Protein AF-A0AAW4E4N4-F1 (afdb_monomer)

Sequence (81 aa):
MDIEKLKQKTQKLREAIEDLEKSDRVVEKLRIEIEPLMTLAESGMIPVKLQWRDIPGRYLFTEESLQQYPLLEHAFAEFRI

Mean predicted aligned error: 5.06 Å

Organism: Pseudomonas syringae (NCBI:txid317)

Radius of gyration: 11.72 Å; Cα contacts (8 Å, |Δi|>4): 76; chains: 1; bounding box: 24×23×32 Å

Solvent-accessible surface area (backbone atoms only — not comparable to full-atom values): 4509 Å² total; per-residue (Å²): 132,65,52,66,60,45,31,53,31,43,50,54,33,50,54,49,36,65,67,39,32,82,78,32,69,64,39,41,52,33,43,67,52,30,45,66,56,43,52,31,37,65,68,61,65,58,92,64,69,42,46,78,86,72,46,56,48,58,59,42,38,77,76,67,55,44,61,79,38,59,71,50,48,48,31,58,62,57,54,45,94

Structure (mmCIF, N/CA/C/O backbone):
data_AF-A0AAW4E4N4-F1
#
_entry.id   AF-A0AAW4E4N4-F1
#
loop_
_atom_site.group_PDB
_atom_site.id
_atom_site.type_symbol
_atom_site.label_atom_id
_atom_site.label_alt_id
_atom_site.label_comp_id
_atom_site.label_asym_id
_atom_site.label_entity_id
_atom_site.label_seq_id
_atom_site.pdbx_PDB_ins_code
_atom_site.Cartn_x
_atom_site.Cartn_y
_atom_site.Cartn_z
_atom_site.occupancy
_atom_site.B_iso_or_equiv
_atom_site.auth_seq_id
_atom_site.auth_comp_id
_atom_site.auth_asym_id
_atom_site.auth_atom_id
_atom_site.pdbx_PDB_model_num
ATOM 1 N N . MET A 1 1 ? 4.021 -4.749 -21.278 1.00 57.91 1 MET A N 1
ATOM 2 C CA . MET A 1 1 ? 3.867 -4.319 -19.875 1.00 57.91 1 MET A CA 1
ATOM 3 C C . MET A 1 1 ? 3.748 -2.809 -19.917 1.00 57.91 1 MET A C 1
ATOM 5 O O . MET A 1 1 ? 4.678 -2.180 -20.400 1.00 57.91 1 MET A O 1
ATOM 9 N N . ASP A 1 2 ? 2.595 -2.244 -19.558 1.00 73.50 2 ASP A N 1
ATOM 10 C CA . ASP A 1 2 ? 2.369 -0.796 -19.660 1.00 73.50 2 ASP A CA 1
ATOM 11 C C . ASP A 1 2 ? 2.993 -0.103 -18.443 1.00 73.50 2 ASP A C 1
ATOM 13 O O . ASP A 1 2 ? 2.339 0.071 -17.413 1.00 73.50 2 ASP A O 1
ATOM 17 N N . ILE A 1 3 ? 4.275 0.255 -18.548 1.00 75.06 3 ILE A N 1
ATOM 18 C CA . ILE A 1 3 ? 5.029 0.934 -17.478 1.00 75.06 3 ILE A CA 1
ATOM 19 C C . ILE A 1 3 ? 4.318 2.230 -17.056 1.00 75.06 3 ILE A C 1
ATOM 21 O O . ILE A 1 3 ? 4.255 2.540 -15.871 1.00 75.06 3 ILE A O 1
ATOM 25 N N . GLU A 1 4 ? 3.694 2.943 -17.997 1.00 81.38 4 GLU A N 1
ATOM 26 C CA . GLU A 1 4 ? 2.900 4.141 -17.702 1.00 81.38 4 GLU A CA 1
ATOM 27 C C . GLU A 1 4 ? 1.673 3.847 -16.830 1.00 81.38 4 GLU A C 1
ATOM 29 O O . GLU A 1 4 ? 1.411 4.572 -15.871 1.00 81.38 4 GLU A O 1
ATOM 34 N N . LYS A 1 5 ? 0.941 2.758 -17.108 1.00 82.12 5 LYS A N 1
ATOM 35 C CA . LYS A 1 5 ? -0.209 2.358 -16.279 1.00 82.12 5 LYS A CA 1
ATOM 36 C C . LYS A 1 5 ? 0.237 1.922 -14.893 1.00 82.12 5 LYS A C 1
ATOM 38 O O . LYS A 1 5 ? -0.435 2.243 -13.919 1.00 82.12 5 LYS A O 1
ATOM 43 N N . LEU A 1 6 ? 1.355 1.200 -14.804 1.00 81.62 6 LEU A N 1
ATOM 44 C CA . LEU A 1 6 ? 1.941 0.829 -13.521 1.00 81.62 6 LEU A CA 1
ATOM 45 C C . LEU A 1 6 ? 2.294 2.083 -12.720 1.00 81.62 6 LEU A C 1
ATOM 47 O O . LEU A 1 6 ? 1.842 2.208 -11.593 1.00 81.62 6 LEU A O 1
ATOM 51 N N . LYS A 1 7 ? 3.001 3.043 -13.323 1.00 84.69 7 LYS A N 1
ATOM 52 C CA . LYS A 1 7 ? 3.370 4.305 -12.674 1.00 84.69 7 LYS A CA 1
ATOM 53 C C . LYS A 1 7 ? 2.150 5.083 -12.170 1.00 84.69 7 LYS A C 1
ATOM 55 O O . LYS A 1 7 ? 2.157 5.548 -11.035 1.00 84.69 7 LYS A O 1
ATOM 60 N N . GLN A 1 8 ? 1.080 5.163 -12.966 1.00 87.06 8 GLN A N 1
ATOM 61 C CA . GLN A 1 8 ? -0.181 5.781 -12.531 1.00 87.06 8 GLN A CA 1
ATOM 62 C C . GLN A 1 8 ? -0.813 5.052 -11.337 1.00 87.06 8 GLN A C 1
ATOM 64 O O . GLN A 1 8 ? -1.303 5.697 -10.413 1.00 87.06 8 GLN A O 1
ATOM 69 N N . LYS A 1 9 ? -0.798 3.713 -11.334 1.00 86.62 9 LYS A N 1
ATOM 70 C CA . LYS A 1 9 ? -1.292 2.903 -10.209 1.00 86.62 9 LYS A CA 1
ATOM 71 C C . LYS A 1 9 ? -0.437 3.099 -8.957 1.00 86.62 9 LYS A C 1
ATOM 73 O O . LYS A 1 9 ? -0.996 3.268 -7.879 1.00 86.62 9 LYS A O 1
ATOM 78 N N . THR A 1 10 ? 0.890 3.141 -9.101 1.00 87.50 10 THR A N 1
ATOM 79 C CA . THR A 1 10 ? 1.826 3.440 -8.009 1.00 87.50 10 THR A CA 1
ATOM 80 C C . THR A 1 10 ? 1.524 4.785 -7.371 1.00 87.50 10 THR A C 1
ATOM 82 O O . THR A 1 10 ? 1.480 4.895 -6.151 1.00 87.50 10 THR A O 1
ATOM 85 N N . GLN A 1 11 ? 1.291 5.804 -8.197 1.00 88.44 11 GLN A N 1
ATOM 86 C CA . GLN A 1 11 ? 1.032 7.154 -7.720 1.00 88.44 11 GLN A CA 1
ATOM 87 C C . GLN A 1 11 ? -0.285 7.231 -6.941 1.00 88.44 11 GLN A C 1
ATOM 89 O O . GLN A 1 11 ? -0.285 7.710 -5.813 1.00 88.44 11 GLN A O 1
ATOM 94 N N . LYS A 1 12 ? -1.363 6.636 -7.472 1.00 89.06 12 LYS A N 1
ATOM 95 C CA 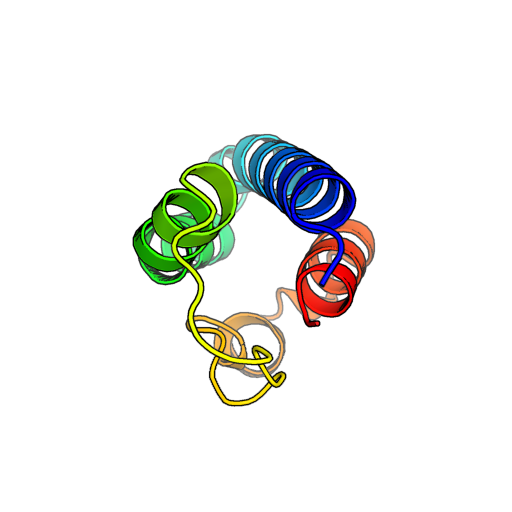. LYS A 1 12 ? -2.646 6.529 -6.755 1.00 89.06 12 LYS A CA 1
ATOM 96 C C . LYS A 1 12 ? -2.518 5.797 -5.420 1.00 89.06 12 LYS A C 1
ATOM 98 O O . LYS A 1 12 ? -3.146 6.192 -4.443 1.00 89.06 12 LYS A O 1
ATOM 103 N N . LEU A 1 13 ? -1.729 4.722 -5.385 1.00 88.69 13 LEU A N 1
ATOM 104 C CA . LEU A 1 13 ? -1.484 3.972 -4.158 1.00 88.69 13 LEU A CA 1
ATOM 105 C C . LEU A 1 13 ? -0.725 4.819 -3.133 1.00 88.69 13 LEU A C 1
ATOM 107 O O . LEU A 1 13 ? -1.125 4.852 -1.975 1.00 88.69 13 LEU A O 1
ATOM 111 N N . ARG A 1 14 ? 0.321 5.540 -3.558 1.00 89.50 14 ARG A N 1
ATOM 112 C CA . ARG A 1 14 ? 1.069 6.453 -2.686 1.00 89.50 14 ARG A CA 1
ATOM 113 C C . ARG A 1 14 ? 0.159 7.537 -2.106 1.00 89.50 14 ARG A C 1
ATOM 115 O O . ARG A 1 14 ? 0.176 7.727 -0.898 1.00 89.50 14 ARG A O 1
ATOM 122 N N . GLU A 1 15 ? -0.673 8.174 -2.928 1.00 89.69 15 GLU A N 1
ATOM 123 C CA . GLU A 1 15 ? -1.620 9.197 -2.461 1.00 89.69 15 GLU A CA 1
ATOM 124 C C . GLU A 1 15 ? -2.610 8.639 -1.426 1.00 89.69 15 GLU A C 1
ATOM 126 O O . GLU A 1 15 ? -2.832 9.260 -0.389 1.00 89.69 15 GLU A O 1
ATOM 131 N N . ALA A 1 16 ? -3.163 7.443 -1.663 1.00 89.19 16 ALA A N 1
ATOM 132 C CA . ALA A 1 16 ? -4.074 6.794 -0.717 1.00 89.19 16 ALA A CA 1
ATOM 133 C C . ALA A 1 16 ? -3.388 6.441 0.614 1.00 89.19 16 ALA A C 1
ATOM 135 O O . ALA A 1 16 ? -4.001 6.540 1.675 1.00 89.19 16 ALA A O 1
ATOM 136 N N . ILE A 1 17 ? -2.120 6.030 0.561 1.00 88.88 17 ILE A N 1
ATOM 137 C CA . ILE A 1 17 ? -1.318 5.731 1.748 1.00 88.88 17 ILE A CA 1
ATOM 138 C C . ILE A 1 17 ? -0.972 7.019 2.504 1.00 88.88 17 ILE A C 1
ATOM 140 O O . ILE A 1 17 ? -1.159 7.046 3.710 1.00 88.88 17 ILE A O 1
ATOM 144 N N . GLU A 1 18 ? -0.510 8.085 1.845 1.00 89.25 18 GLU A N 1
ATOM 145 C CA . GLU A 1 18 ? -0.144 9.358 2.501 1.00 89.25 18 GLU A CA 1
ATOM 146 C C . GLU A 1 18 ? -1.334 10.046 3.191 1.00 89.25 18 GLU A C 1
ATOM 148 O O . GLU A 1 18 ? -1.172 10.713 4.219 1.00 89.25 18 GLU A O 1
ATOM 153 N N . ASP A 1 19 ? -2.542 9.891 2.645 1.00 88.56 19 ASP A N 1
ATOM 154 C CA . ASP A 1 19 ? -3.762 10.409 3.273 1.00 88.56 19 ASP A CA 1
ATOM 155 C C . ASP A 1 19 ? -4.081 9.655 4.577 1.00 88.56 19 ASP A C 1
ATOM 157 O O . ASP A 1 19 ? -4.421 10.253 5.602 1.00 88.56 19 ASP A O 1
ATOM 161 N N . LEU A 1 20 ? -3.884 8.334 4.563 1.00 87.50 20 LEU A N 1
ATOM 162 C CA . LEU A 1 20 ? -4.235 7.446 5.665 1.00 87.50 20 LEU A CA 1
ATOM 163 C C . LEU A 1 20 ? -3.096 7.227 6.681 1.00 87.50 20 LEU A C 1
ATOM 165 O O . LEU A 1 20 ? -3.397 6.975 7.845 1.00 87.50 20 LEU A O 1
ATOM 169 N N . GLU A 1 21 ? -1.815 7.388 6.319 1.00 86.50 21 GLU A N 1
ATOM 170 C CA . GLU A 1 21 ? -0.657 7.173 7.218 1.00 86.50 21 GLU A CA 1
ATOM 171 C C . GLU A 1 21 ? -0.677 8.129 8.418 1.00 86.50 21 GLU A C 1
ATOM 173 O O . GLU A 1 21 ? -0.185 7.807 9.496 1.00 86.50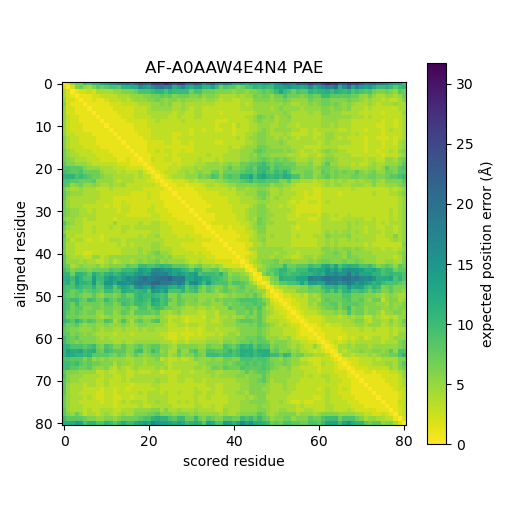 21 GLU A O 1
ATOM 178 N N . LYS A 1 22 ? -1.302 9.302 8.254 1.00 83.69 22 LYS A N 1
ATOM 179 C CA . LYS A 1 22 ? -1.488 10.290 9.329 1.00 83.69 22 LYS A CA 1
ATOM 180 C C . LYS A 1 22 ? -2.501 9.838 10.376 1.00 83.69 22 LYS A C 1
ATOM 182 O O . LYS A 1 22 ? -2.463 10.317 11.508 1.00 83.69 22 LYS A O 1
ATOM 187 N N . SER A 1 23 ? -3.422 8.966 9.977 1.00 85.12 23 SER A N 1
ATOM 188 C CA . SER A 1 23 ? -4.519 8.481 10.812 1.00 85.12 23 SER A CA 1
ATOM 189 C C . SER A 1 23 ? -4.260 7.072 11.339 1.00 85.12 23 SER A C 1
ATOM 191 O O . SER A 1 23 ? -4.709 6.748 12.437 1.00 85.12 23 SER A O 1
ATOM 193 N N . ASP A 1 24 ? -3.521 6.249 10.591 1.00 88.19 24 ASP A N 1
ATOM 194 C CA . ASP A 1 24 ? -3.322 4.837 10.888 1.00 88.19 24 ASP A CA 1
ATOM 195 C C . ASP A 1 24 ? -1.852 4.409 10.721 1.00 88.19 24 ASP A C 1
ATOM 197 O O . ASP A 1 24 ? -1.268 4.444 9.634 1.00 88.19 24 ASP A O 1
ATOM 201 N N . ARG A 1 25 ? -1.259 3.935 11.823 1.00 88.06 25 ARG A N 1
ATOM 202 C CA . ARG A 1 25 ? 0.121 3.417 11.866 1.00 88.06 25 ARG A CA 1
ATOM 203 C C . ARG A 1 25 ? 0.302 2.147 11.040 1.00 88.06 25 ARG A C 1
ATOM 205 O O . ARG A 1 25 ? 1.412 1.837 10.612 1.00 88.06 25 ARG A O 1
ATOM 212 N N . VAL A 1 26 ? -0.770 1.395 10.816 1.00 89.31 26 VAL A N 1
ATOM 213 C CA . VAL A 1 26 ? -0.743 0.199 9.975 1.00 89.31 26 VAL A CA 1
ATOM 214 C C . VAL A 1 26 ? -0.513 0.596 8.516 1.00 89.31 26 VAL A C 1
ATOM 216 O O . VAL A 1 26 ? 0.226 -0.079 7.797 1.00 89.31 26 VAL A O 1
ATOM 219 N N . VAL A 1 27 ? -1.078 1.728 8.085 1.00 89.50 27 VAL A N 1
ATOM 220 C CA . VAL A 1 27 ? -0.839 2.278 6.745 1.00 89.50 27 VAL A CA 1
ATOM 221 C C . VAL A 1 27 ? 0.586 2.803 6.609 1.00 89.50 27 VAL A C 1
ATOM 223 O O . VAL A 1 27 ? 1.227 2.548 5.593 1.00 89.50 27 VAL A O 1
ATOM 226 N N . GLU A 1 28 ? 1.121 3.461 7.637 1.00 90.00 28 GLU A N 1
ATOM 227 C CA . GLU A 1 28 ? 2.537 3.853 7.673 1.00 90.00 28 GLU A CA 1
ATOM 228 C C . GLU A 1 28 ? 3.453 2.625 7.503 1.00 90.00 28 GLU A C 1
ATOM 230 O O . GLU A 1 28 ? 4.381 2.622 6.694 1.00 90.00 28 GLU A O 1
ATOM 235 N N . LYS A 1 29 ? 3.146 1.523 8.194 1.00 90.06 29 LYS A N 1
ATOM 236 C CA . LYS A 1 29 ? 3.886 0.264 8.053 1.00 90.06 29 LYS A CA 1
ATOM 237 C C . LYS A 1 29 ? 3.757 -0.332 6.648 1.00 90.06 29 LYS A C 1
ATOM 239 O O . LYS A 1 29 ? 4.761 -0.760 6.079 1.00 90.06 29 LYS A O 1
ATOM 244 N N . LEU A 1 30 ? 2.551 -0.316 6.070 1.00 89.94 30 LEU A N 1
ATOM 245 C CA . LEU A 1 30 ? 2.313 -0.719 4.680 1.00 89.94 30 LEU A CA 1
ATOM 246 C C . LEU A 1 30 ? 3.173 0.106 3.722 1.00 89.94 30 LEU A C 1
ATOM 248 O O . LEU A 1 30 ? 3.776 -0.465 2.814 1.00 89.94 30 LEU A O 1
ATOM 252 N N . ARG A 1 31 ? 3.253 1.424 3.942 1.00 89.44 31 ARG A N 1
ATOM 253 C CA . ARG A 1 31 ? 4.073 2.335 3.148 1.00 89.44 31 ARG A CA 1
ATOM 254 C C . ARG A 1 31 ? 5.523 1.892 3.140 1.00 89.44 31 ARG A C 1
ATOM 256 O O . ARG A 1 31 ? 6.065 1.689 2.064 1.00 89.44 31 ARG A O 1
ATOM 263 N N . ILE A 1 32 ? 6.122 1.713 4.314 1.00 89.62 32 ILE A N 1
ATOM 264 C CA . ILE A 1 32 ? 7.542 1.360 4.456 1.00 89.62 32 ILE A CA 1
ATOM 265 C C . ILE A 1 32 ? 7.845 0.034 3.744 1.00 89.62 32 ILE A C 1
ATOM 267 O O . ILE A 1 32 ? 8.858 -0.095 3.060 1.00 89.62 32 ILE A O 1
ATOM 271 N N . GLU A 1 33 ? 6.944 -0.940 3.874 1.00 88.88 33 GLU A N 1
ATOM 272 C CA . GLU A 1 33 ? 7.053 -2.252 3.231 1.00 88.88 33 GLU A CA 1
ATOM 273 C C . GLU A 1 33 ? 6.944 -2.157 1.697 1.00 88.88 33 GLU A C 1
ATOM 275 O O . GLU A 1 33 ? 7.728 -2.783 0.981 1.00 88.88 33 GLU A O 1
ATOM 280 N N . ILE A 1 34 ? 6.006 -1.358 1.170 1.00 86.50 34 ILE A N 1
ATOM 281 C CA . ILE A 1 34 ? 5.755 -1.254 -0.277 1.00 86.50 34 ILE A CA 1
ATOM 282 C C . ILE A 1 34 ? 6.593 -0.187 -0.993 1.00 86.50 34 ILE A C 1
ATOM 284 O O . ILE A 1 34 ? 6.767 -0.267 -2.206 1.00 86.50 34 ILE A O 1
ATOM 288 N N . GLU A 1 35 ? 7.172 0.782 -0.291 1.00 88.06 35 GLU A N 1
ATOM 289 C CA . GLU A 1 35 ? 8.004 1.863 -0.838 1.00 88.06 35 GLU A CA 1
ATOM 290 C C . GLU A 1 35 ?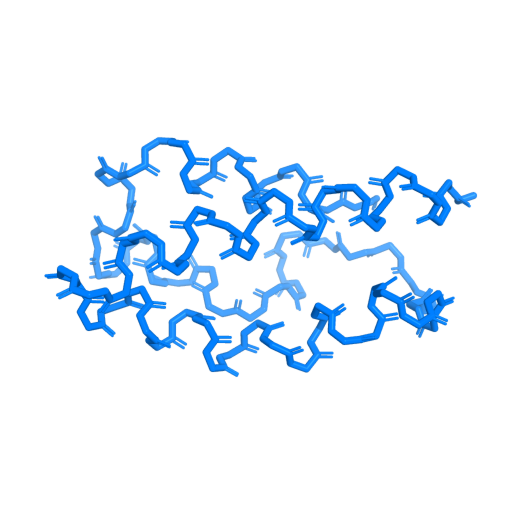 9.163 1.401 -1.741 1.00 88.06 35 GLU A C 1
ATOM 292 O O . GLU A 1 35 ? 9.297 1.957 -2.840 1.00 88.06 35 GLU A O 1
ATOM 297 N N . PRO A 1 36 ? 9.958 0.364 -1.400 1.00 86.38 36 PRO A N 1
ATOM 298 C CA . PRO A 1 36 ? 10.959 -0.166 -2.329 1.00 86.38 36 PRO A CA 1
ATOM 299 C C . PRO A 1 36 ? 10.323 -0.713 -3.615 1.00 86.38 36 PRO A C 1
ATOM 301 O O . PRO A 1 36 ? 10.856 -0.512 -4.707 1.00 86.38 36 PRO A O 1
ATOM 304 N N . LEU A 1 37 ? 9.147 -1.339 -3.517 1.00 84.81 37 LEU A N 1
ATOM 305 C CA . LEU A 1 37 ? 8.413 -1.860 -4.668 1.00 84.81 37 LEU A CA 1
ATOM 306 C C . LEU A 1 37 ? 7.845 -0.733 -5.543 1.00 84.81 37 LEU A C 1
ATOM 308 O O . LEU A 1 37 ? 7.957 -0.782 -6.768 1.00 84.81 37 LEU A O 1
ATOM 312 N N . MET A 1 38 ? 7.281 0.304 -4.920 1.00 85.69 38 MET A N 1
ATOM 313 C CA . MET A 1 38 ? 6.798 1.508 -5.600 1.00 85.69 38 MET A CA 1
ATOM 314 C C . MET A 1 38 ? 7.936 2.214 -6.339 1.00 85.69 38 MET A C 1
ATOM 316 O O . MET A 1 38 ? 7.782 2.578 -7.501 1.00 85.69 38 MET A O 1
ATOM 320 N N . THR A 1 39 ? 9.108 2.325 -5.715 1.00 86.75 39 THR A N 1
ATOM 321 C CA . THR A 1 39 ? 10.292 2.951 -6.324 1.00 86.75 39 THR A CA 1
ATOM 322 C C . THR A 1 39 ? 10.753 2.193 -7.573 1.00 86.75 39 THR A C 1
ATOM 324 O O . THR A 1 39 ? 11.067 2.804 -8.601 1.00 86.75 39 THR A O 1
ATOM 327 N N . LEU A 1 40 ? 10.741 0.856 -7.526 1.00 84.31 40 LEU A N 1
ATOM 328 C CA . LEU A 1 40 ? 11.036 0.011 -8.688 1.00 84.31 40 LEU A CA 1
ATOM 329 C C . LEU A 1 40 ? 9.978 0.174 -9.792 1.00 84.31 40 LEU A C 1
ATOM 331 O O . LEU A 1 40 ? 10.333 0.250 -10.971 1.00 84.31 40 LEU A O 1
ATOM 335 N N . ALA A 1 41 ? 8.697 0.268 -9.415 1.00 82.81 41 ALA A N 1
ATOM 336 C CA . ALA A 1 41 ? 7.575 0.502 -10.327 1.00 82.81 41 ALA A CA 1
ATOM 337 C C . ALA A 1 41 ? 7.687 1.849 -11.049 1.00 82.81 41 ALA A C 1
ATOM 339 O O . ALA A 1 41 ? 7.535 1.909 -12.269 1.00 82.81 41 ALA A O 1
ATOM 340 N N . GLU A 1 42 ? 8.005 2.918 -10.317 1.00 82.75 42 GLU A N 1
ATOM 341 C CA . GLU A 1 42 ? 8.209 4.262 -10.868 1.00 82.75 42 GLU A CA 1
ATOM 342 C C . GLU A 1 42 ? 9.441 4.345 -11.771 1.00 82.75 42 GLU A C 1
ATOM 344 O O . GLU A 1 42 ? 9.412 5.046 -12.785 1.00 82.75 42 GLU A O 1
ATOM 349 N N . SER A 1 43 ? 10.495 3.597 -11.435 1.00 82.38 43 SER A N 1
ATOM 350 C CA . SER A 1 43 ? 11.722 3.507 -12.235 1.00 82.38 43 SER A CA 1
ATOM 351 C C . SER A 1 43 ? 11.562 2.635 -13.486 1.00 82.38 43 SER A C 1
ATOM 353 O O . SER A 1 43 ? 12.495 2.527 -14.280 1.00 82.38 43 SER A O 1
ATOM 355 N N . GLY A 1 44 ? 10.410 1.977 -13.669 1.00 76.12 44 GLY A N 1
ATOM 356 C CA . GLY A 1 44 ? 10.184 1.03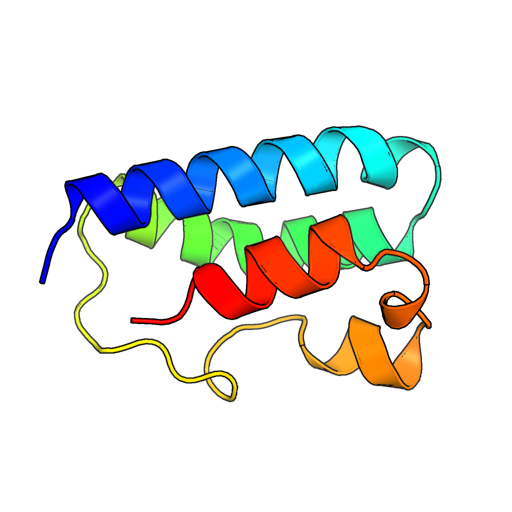1 -14.765 1.00 76.12 44 GLY A CA 1
ATOM 357 C C 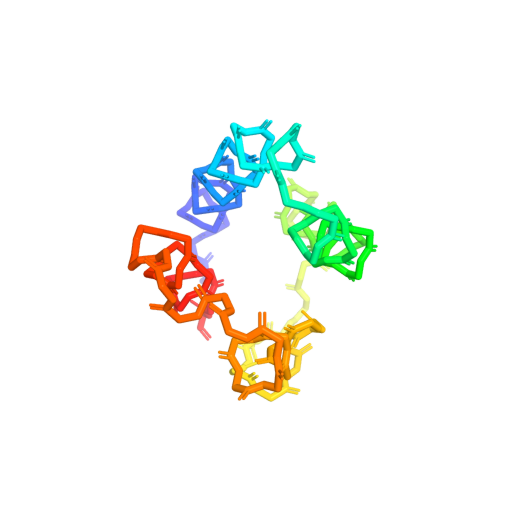. GLY A 1 44 ? 11.071 -0.216 -14.690 1.00 76.12 44 GLY A C 1
ATOM 358 O O . GLY A 1 44 ? 11.157 -0.967 -15.658 1.00 76.12 44 GLY A O 1
ATOM 359 N N . MET A 1 45 ? 11.714 -0.447 -13.542 1.00 73.69 45 MET A N 1
ATOM 360 C CA . MET A 1 45 ? 12.628 -1.558 -13.279 1.00 73.69 45 MET A CA 1
ATOM 361 C C . MET A 1 45 ? 11.925 -2.719 -12.574 1.00 73.69 45 MET A C 1
ATOM 363 O O . MET A 1 45 ? 12.565 -3.462 -11.838 1.00 73.69 45 MET A O 1
ATOM 367 N N . ILE A 1 46 ? 10.615 -2.895 -12.770 1.00 70.44 46 ILE A N 1
ATOM 368 C CA . ILE A 1 46 ? 9.933 -4.108 -12.312 1.00 70.44 46 ILE A CA 1
ATOM 369 C C . ILE A 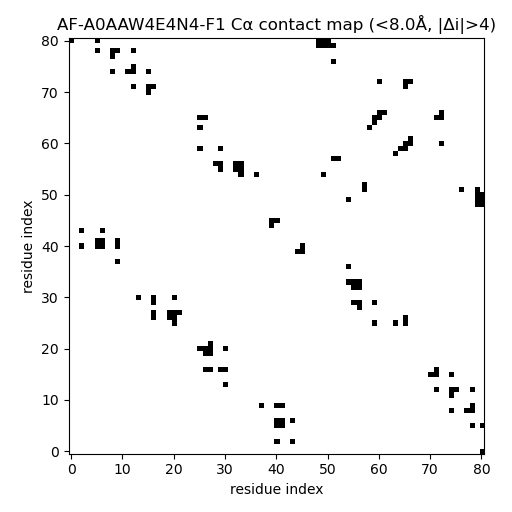1 46 ? 10.144 -5.198 -13.362 1.00 70.44 46 ILE A C 1
ATOM 371 O O . ILE A 1 46 ? 9.610 -5.090 -14.466 1.00 70.44 46 ILE A O 1
ATOM 375 N N . PRO A 1 47 ? 10.934 -6.243 -13.056 1.00 57.19 47 PRO A N 1
ATOM 376 C CA . PRO A 1 47 ? 11.312 -7.242 -14.048 1.00 57.19 47 PRO A CA 1
ATOM 377 C C . PRO A 1 47 ? 10.227 -8.310 -14.244 1.00 57.19 47 PRO A C 1
ATOM 379 O O . PRO A 1 47 ? 10.301 -9.087 -15.194 1.00 57.19 47 PRO A O 1
ATOM 382 N N . VAL A 1 48 ? 9.229 -8.380 -13.352 1.00 62.50 48 VAL A N 1
ATOM 383 C CA . VAL A 1 48 ? 8.261 -9.483 -13.282 1.00 62.50 48 VAL A CA 1
ATOM 384 C C . VAL 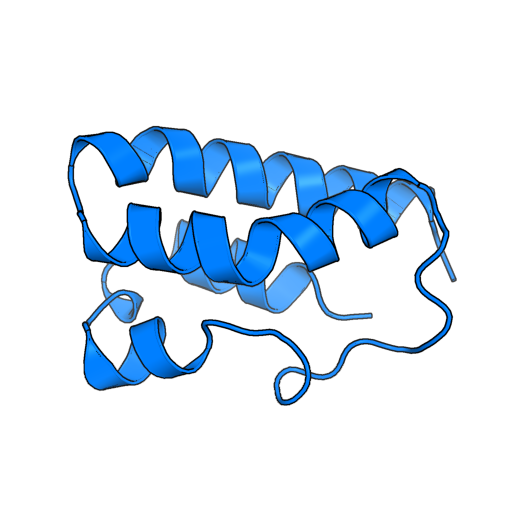A 1 48 ? 6.846 -8.999 -12.979 1.00 62.50 48 VAL A C 1
ATOM 386 O O . VAL A 1 48 ? 6.643 -7.988 -12.314 1.00 62.50 48 VAL A O 1
ATOM 389 N N . LYS A 1 49 ? 5.851 -9.755 -13.449 1.00 69.88 49 LYS A N 1
ATOM 390 C CA . LYS A 1 49 ? 4.448 -9.576 -13.063 1.00 69.88 49 LYS A CA 1
ATOM 391 C C . LYS A 1 49 ? 4.309 -9.747 -11.554 1.00 69.88 49 LYS A C 1
ATOM 393 O O . LYS A 1 49 ? 4.424 -10.866 -11.060 1.00 69.88 49 LYS A O 1
ATOM 398 N N . LEU A 1 50 ? 4.093 -8.647 -10.839 1.00 73.25 50 LEU A N 1
ATOM 399 C CA . LEU A 1 50 ? 3.855 -8.681 -9.403 1.00 73.25 50 LEU A CA 1
ATOM 400 C C . LEU A 1 50 ? 2.533 -9.383 -9.135 1.00 73.25 50 LEU A C 1
ATOM 402 O O . LEU A 1 50 ? 1.473 -8.847 -9.464 1.00 73.25 50 LEU A O 1
ATOM 406 N N . GLN A 1 51 ? 2.579 -10.570 -8.535 1.00 72.00 51 GLN A N 1
ATOM 407 C CA . GLN A 1 51 ? 1.370 -11.202 -8.035 1.00 72.00 51 GLN A CA 1
ATOM 408 C C . GLN A 1 51 ? 1.064 -10.670 -6.643 1.00 72.00 51 GLN A C 1
ATOM 410 O O . GLN A 1 51 ? 1.944 -10.233 -5.912 1.00 72.00 51 GLN A O 1
ATOM 415 N N . TRP A 1 52 ? -0.189 -10.814 -6.217 1.00 72.31 52 TRP A N 1
ATOM 416 C CA . TRP A 1 52 ? -0.632 -10.454 -4.864 1.00 72.31 52 TRP A CA 1
ATOM 417 C C . TRP A 1 52 ? 0.232 -11.049 -3.737 1.00 72.31 52 TRP A C 1
ATOM 419 O O . TRP A 1 52 ? 0.240 -10.558 -2.616 1.00 72.31 52 TRP A O 1
ATOM 429 N N . ARG A 1 53 ? 0.937 -12.151 -4.009 1.00 74.12 53 ARG A N 1
ATOM 430 C CA . ARG A 1 53 ? 1.824 -12.814 -3.049 1.00 74.12 53 ARG A CA 1
ATOM 431 C C . ARG A 1 53 ? 3.208 -12.183 -2.950 1.00 74.12 53 ARG A C 1
ATOM 433 O O . ARG A 1 53 ? 3.829 -12.330 -1.908 1.00 74.12 53 ARG A O 1
ATOM 440 N N . ASP A 1 54 ? 3.638 -11.499 -4.002 1.00 76.62 54 ASP A N 1
ATOM 441 C CA . ASP A 1 54 ? 4.940 -10.840 -4.098 1.00 76.62 54 ASP A CA 1
ATOM 442 C C . ASP A 1 54 ? 4.899 -9.406 -3.555 1.00 76.62 54 ASP A C 1
ATOM 444 O O . ASP A 1 54 ? 5.944 -8.804 -3.328 1.00 76.62 54 ASP A O 1
ATOM 448 N N . ILE A 1 55 ? 3.698 -8.848 -3.354 1.00 80.88 55 ILE A N 1
ATOM 449 C CA . ILE A 1 55 ? 3.531 -7.496 -2.829 1.00 80.88 55 ILE A CA 1
ATOM 450 C C . ILE A 1 55 ? 3.671 -7.530 -1.292 1.00 80.88 55 ILE A C 1
ATOM 452 O O . ILE A 1 55 ? 2.864 -8.182 -0.613 1.00 80.88 55 ILE A O 1
ATOM 456 N N . PRO A 1 56 ? 4.675 -6.839 -0.726 1.00 82.38 56 PRO A N 1
ATOM 457 C CA . PRO A 1 56 ? 4.885 -6.758 0.712 1.00 82.38 56 PRO A CA 1
ATOM 458 C C . PRO A 1 56 ? 3.766 -5.943 1.374 1.00 82.38 56 PRO A C 1
ATOM 460 O O . PRO A 1 56 ? 3.131 -5.093 0.752 1.00 82.38 56 PRO A O 1
ATOM 463 N N . GLY A 1 57 ? 3.469 -6.259 2.635 1.00 84.19 57 GLY A N 1
ATOM 464 C CA . GLY A 1 57 ? 2.394 -5.613 3.393 1.00 84.19 57 GLY A CA 1
ATOM 465 C C . GLY A 1 57 ? 0.970 -6.109 3.100 1.00 84.19 57 GLY A C 1
ATOM 466 O O . GLY A 1 57 ? 0.036 -5.687 3.775 1.00 84.19 57 GLY A O 1
ATOM 467 N N . ARG A 1 58 ? 0.768 -7.086 2.198 1.00 85.19 58 ARG A N 1
ATOM 468 C CA . ARG A 1 58 ? -0.563 -7.694 1.951 1.00 85.19 58 ARG A CA 1
ATOM 469 C C . ARG A 1 58 ? -1.239 -8.237 3.221 1.00 85.19 58 ARG A C 1
ATOM 471 O O . ARG A 1 58 ? -2.460 -8.284 3.305 1.00 85.19 58 ARG A O 1
ATOM 478 N N . TYR A 1 59 ? -0.438 -8.699 4.184 1.00 86.50 59 TYR A N 1
ATOM 479 C CA . TYR A 1 59 ? -0.920 -9.298 5.427 1.00 86.50 59 TYR A CA 1
ATOM 480 C C . TYR A 1 59 ? -1.578 -8.252 6.330 1.00 86.50 59 TYR A C 1
ATOM 482 O O . TYR A 1 59 ? -2.465 -8.596 7.097 1.00 86.50 59 TYR A O 1
ATOM 490 N N . LEU A 1 60 ? -1.230 -6.971 6.179 1.00 88.50 60 LEU A N 1
ATOM 491 C CA . LEU A 1 60 ? -1.801 -5.866 6.950 1.00 88.50 60 LEU A CA 1
ATOM 492 C C . LEU A 1 60 ? -3.298 -5.660 6.645 1.00 88.50 60 LEU A C 1
ATOM 494 O O . LEU A 1 60 ? -4.056 -5.238 7.514 1.00 88.50 60 LEU A O 1
ATOM 498 N N . PHE A 1 61 ? -3.759 -6.041 5.448 1.00 84.75 61 PHE A N 1
ATOM 499 C CA . PHE A 1 61 ? -5.186 -6.038 5.096 1.00 84.75 61 PHE A CA 1
ATOM 500 C C . PHE A 1 61 ? -5.995 -7.056 5.891 1.00 84.75 61 PHE A C 1
ATOM 502 O O . PHE A 1 61 ? -7.100 -6.746 6.333 1.00 84.75 61 PHE A O 1
ATOM 509 N N . THR A 1 62 ? -5.425 -8.238 6.121 1.00 82.94 62 THR A N 1
ATOM 510 C CA . THR A 1 62 ? -6.096 -9.339 6.821 1.00 82.94 62 THR A CA 1
ATOM 511 C C . THR A 1 62 ? -5.828 -9.362 8.323 1.00 82.94 62 THR A C 1
ATOM 513 O O . THR A 1 62 ? -6.711 -9.738 9.084 1.00 82.94 62 THR A O 1
ATOM 516 N N . GLU A 1 63 ? -4.626 -8.987 8.760 1.00 86.81 63 GLU A N 1
ATOM 517 C CA . GLU A 1 63 ? -4.188 -9.078 10.160 1.00 86.81 63 GLU A CA 1
ATOM 518 C C . GLU A 1 63 ? -4.411 -7.774 10.926 1.00 86.81 63 GLU A C 1
ATOM 520 O O . GLU A 1 63 ? -4.785 -7.806 12.094 1.00 86.81 63 GLU A O 1
ATOM 525 N N . GLU A 1 64 ? -4.239 -6.626 10.271 1.00 84.69 64 GLU A N 1
ATOM 526 C CA . GLU A 1 64 ? -4.276 -5.310 10.922 1.00 84.69 64 GLU A CA 1
ATOM 527 C C . GLU A 1 64 ? -5.457 -4.453 10.438 1.00 84.69 64 GLU A C 1
ATOM 529 O O . GLU A 1 64 ? -5.484 -3.237 10.588 1.00 84.69 64 GLU A O 1
ATOM 534 N N . SER A 1 65 ? -6.485 -5.107 9.891 1.00 83.88 65 SER A N 1
ATOM 535 C CA . SER A 1 65 ? -7.763 -4.496 9.509 1.00 83.88 65 SER A CA 1
ATOM 536 C C . SER A 1 65 ? -7.680 -3.372 8.464 1.00 83.88 65 SER A C 1
ATOM 538 O O . SER A 1 65 ? -8.625 -2.590 8.360 1.00 83.88 65 SER A O 1
ATOM 540 N N . LEU A 1 66 ? -6.637 -3.302 7.618 1.00 85.56 66 LEU A N 1
ATOM 541 C CA . LEU A 1 66 ? -6.621 -2.330 6.504 1.00 85.56 66 LEU A CA 1
ATOM 542 C C . LEU A 1 66 ? -7.742 -2.560 5.480 1.00 85.56 66 LEU A C 1
ATOM 544 O O . LEU A 1 66 ? -8.056 -1.644 4.724 1.00 85.56 66 LEU A O 1
ATOM 548 N N . GLN A 1 67 ? -8.396 -3.729 5.491 1.00 83.25 67 GLN A N 1
ATOM 549 C CA . GLN A 1 67 ? -9.628 -3.995 4.729 1.00 83.25 67 GLN A CA 1
ATOM 550 C C . GLN A 1 67 ? -10.761 -2.984 5.009 1.00 83.25 67 GLN A C 1
ATOM 552 O O . GLN A 1 67 ? -11.690 -2.856 4.215 1.00 83.25 67 GLN A O 1
ATOM 557 N N . GLN A 1 68 ? -10.695 -2.231 6.117 1.00 87.19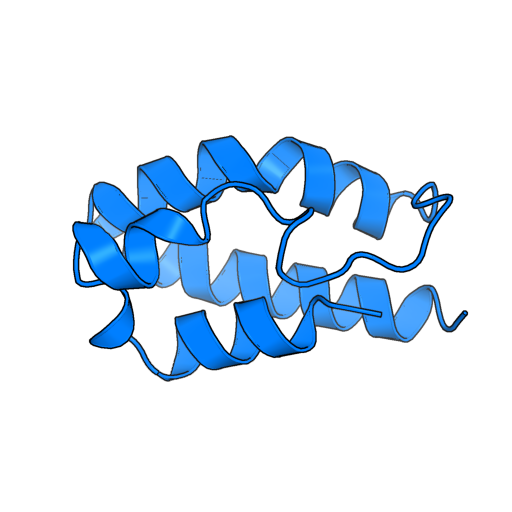 68 GLN A N 1
ATOM 558 C CA . GLN A 1 68 ? -11.621 -1.125 6.392 1.00 87.19 68 GLN A CA 1
ATOM 559 C C . GLN A 1 68 ? -11.479 0.044 5.396 1.00 87.19 68 GLN A C 1
ATOM 561 O O . GLN A 1 68 ? -12.386 0.867 5.284 1.00 87.19 68 GLN A O 1
ATOM 566 N N . TYR A 1 69 ? -10.361 0.108 4.664 1.00 89.06 69 TYR A N 1
ATOM 567 C CA . TYR A 1 69 ? -10.057 1.117 3.655 1.00 89.06 69 TYR A CA 1
ATOM 568 C C . TYR A 1 69 ? -10.183 0.518 2.245 1.00 89.06 69 TYR A C 1
ATOM 570 O O . TYR A 1 69 ? -9.179 0.161 1.624 1.00 89.06 69 TYR A O 1
ATOM 578 N N . PRO A 1 70 ? -11.403 0.437 1.682 1.00 85.12 70 PRO A N 1
ATOM 579 C CA . PRO A 1 70 ? -11.629 -0.195 0.383 1.00 85.12 70 PRO A CA 1
ATOM 580 C C . PRO A 1 70 ? -10.893 0.513 -0.760 1.00 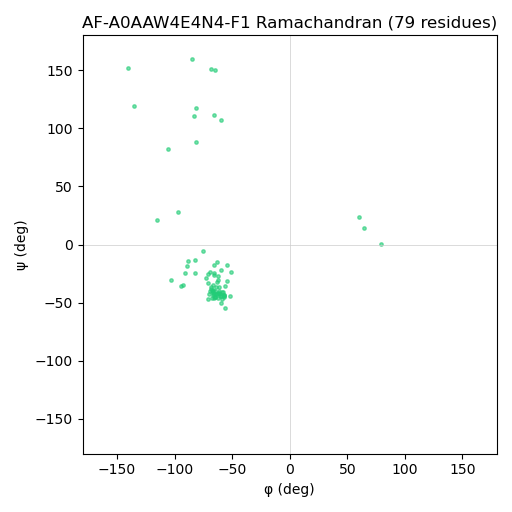85.12 70 PRO A C 1
ATOM 582 O O . PRO A 1 70 ? -10.477 -0.136 -1.712 1.00 85.12 70 PRO A O 1
ATOM 585 N N . LEU A 1 71 ? -10.685 1.833 -0.670 1.00 86.69 71 LEU A N 1
ATOM 586 C CA . LEU A 1 71 ? -9.905 2.583 -1.662 1.00 86.69 71 LEU A CA 1
ATOM 587 C C . LEU A 1 71 ? -8.426 2.179 -1.655 1.00 86.69 71 LEU A C 1
ATOM 589 O O . LEU A 1 71 ? -7.832 2.007 -2.718 1.00 86.69 71 LEU A O 1
ATOM 593 N N . LEU A 1 72 ? -7.854 1.992 -0.463 1.00 87.94 72 LEU A N 1
ATOM 594 C CA . LEU A 1 72 ? -6.476 1.547 -0.293 1.00 87.94 72 LEU A CA 1
ATOM 595 C C . LEU A 1 72 ? -6.312 0.106 -0.785 1.00 87.94 72 LEU A C 1
ATOM 597 O O . LEU A 1 72 ? -5.395 -0.182 -1.552 1.00 87.94 72 LEU A O 1
ATOM 601 N N . GLU A 1 73 ? -7.231 -0.781 -0.400 1.00 87.62 73 GLU A N 1
ATOM 602 C CA . GLU A 1 73 ? -7.237 -2.175 -0.850 1.00 87.62 73 GLU A CA 1
ATOM 603 C C . GLU A 1 73 ? -7.365 -2.270 -2.372 1.00 87.62 73 GLU A C 1
ATOM 605 O O . GLU A 1 73 ? -6.612 -3.004 -3.013 1.00 87.62 73 GLU A O 1
ATOM 610 N N . HIS A 1 74 ? -8.259 -1.480 -2.971 1.00 87.81 74 HIS A N 1
ATOM 611 C CA . HIS A 1 74 ? -8.438 -1.453 -4.417 1.00 87.81 74 HIS A CA 1
ATOM 612 C C . HIS A 1 74 ? -7.186 -0.934 -5.130 1.00 87.81 74 HIS A C 1
ATOM 614 O O . HIS A 1 74 ? -6.740 -1.554 -6.094 1.00 87.81 74 HIS A O 1
ATOM 620 N N . ALA A 1 75 ? -6.576 0.157 -4.656 1.00 87.38 75 ALA A N 1
ATOM 621 C CA . ALA A 1 75 ? -5.337 0.681 -5.232 1.00 87.38 75 ALA A CA 1
ATOM 622 C C . ALA A 1 75 ? -4.191 -0.341 -5.133 1.00 87.38 75 ALA A C 1
ATOM 624 O O . ALA A 1 75 ? -3.444 -0.545 -6.093 1.00 87.38 75 ALA A O 1
ATOM 625 N N . PHE A 1 76 ? -4.098 -1.043 -4.003 1.00 85.62 76 PHE A N 1
ATOM 626 C CA . PHE A 1 76 ? -3.101 -2.082 -3.764 1.00 85.62 76 PHE A CA 1
ATOM 627 C C . PHE A 1 76 ? -3.351 -3.320 -4.650 1.00 85.62 76 PHE A C 1
ATOM 629 O O . PHE A 1 76 ? -2.418 -3.897 -5.210 1.00 85.62 76 PHE A O 1
ATOM 636 N N . ALA A 1 77 ? -4.614 -3.695 -4.872 1.00 84.25 77 ALA A N 1
ATOM 637 C CA . ALA A 1 77 ? -5.010 -4.762 -5.797 1.00 84.25 77 ALA A CA 1
ATOM 638 C C . ALA A 1 77 ? -4.826 -4.392 -7.260 1.00 84.25 77 ALA A C 1
ATOM 640 O O . ALA A 1 77 ? -4.493 -5.263 -8.065 1.00 84.25 77 ALA A O 1
ATOM 641 N N . GLU A 1 78 ? -4.996 -3.126 -7.620 1.00 84.12 78 GLU A N 1
ATOM 642 C CA . GLU A 1 78 ? -4.725 -2.644 -8.966 1.00 84.12 78 GLU A CA 1
ATOM 643 C C . GLU A 1 78 ? -3.236 -2.555 -9.267 1.00 84.12 78 GLU A C 1
ATOM 645 O O . GLU A 1 78 ? -2.867 -2.727 -10.427 1.00 84.12 78 GLU A O 1
ATOM 650 N N . PHE A 1 79 ? -2.385 -2.335 -8.265 1.00 79.44 79 PHE A N 1
ATOM 651 C CA . PHE A 1 79 ? -0.933 -2.249 -8.426 1.00 79.44 79 PHE A CA 1
ATOM 652 C C . PHE A 1 79 ? -0.297 -3.529 -9.013 1.00 79.44 79 PHE A C 1
ATOM 654 O O . PHE A 1 79 ? 0.761 -3.464 -9.639 1.00 79.44 79 PHE A O 1
ATOM 661 N N . ARG A 1 80 ? -0.963 -4.687 -8.904 1.00 74.25 80 ARG A N 1
ATOM 662 C CA . ARG A 1 80 ? -0.537 -5.943 -9.553 1.00 74.25 80 ARG A CA 1
ATOM 663 C C . ARG A 1 80 ? -0.584 -5.855 -11.095 1.00 74.25 80 ARG A C 1
ATOM 665 O O . ARG A 1 80 ? -1.426 -5.149 -11.662 1.00 74.25 80 ARG A O 1
ATOM 672 N N . ILE A 1 81 ? 0.291 -6.603 -11.781 1.00 62.97 81 ILE A N 1
ATOM 673 C CA . ILE A 1 81 ? 0.467 -6.585 -13.257 1.00 62.97 81 ILE A CA 1
ATOM 674 C C . ILE A 1 81 ? 0.307 -7.979 -13.859 1.00 62.97 81 ILE A C 1
ATOM 676 O O . ILE A 1 81 ? 0.875 -8.930 -13.286 1.00 62.97 81 ILE A O 1
#

Foldseek 3Di:
DPLVQLLVLLVQLVVLLVVCVVPDVLSVVLCVQQVVVSVCSNVVNPPDFDDCVNGGSNVCVVPVVCVVPVSNVVSSVSSGD

pLDDT: mean 83.11, std 7.39, range [57.19, 90.06]

Nearest PDB structures (foldseek):
  8fcu-assembly1_P  TM=3.564E-01  e=3.711E+00  Nostoc sp. 'Peltigera membranacea cyanobiont' 210A

Secondary structure (DSSP, 8-state):
--HHHHHHHHHHHHHHHHHHHTT-HHHHHHHHHHHHHHHHHHTT---S---TTTSTTHHHHHHS-GGG-HHHHHHHHHT--